Protein AF-A0A1T2KVC9-F1 (afdb_monomer_lite)

Structure (mmCIF, N/CA/C/O backbone):
data_AF-A0A1T2KVC9-F1
#
_entry.id   AF-A0A1T2KVC9-F1
#
loop_
_atom_site.group_PDB
_atom_site.id
_atom_site.type_symbol
_atom_site.label_atom_id
_atom_site.label_alt_id
_atom_site.label_comp_id
_atom_site.label_asym_id
_atom_site.label_entity_id
_atom_site.label_seq_id
_atom_site.pdbx_PDB_ins_code
_atom_site.Cartn_x
_atom_site.Cartn_y
_atom_site.Cartn_z
_atom_site.occupancy
_atom_site.B_iso_or_equiv
_atom_site.auth_seq_id
_atom_site.auth_comp_id
_atom_site.auth_asym_id
_atom_site.auth_atom_id
_atom_site.pdbx_PDB_model_num
ATOM 1 N N . MET A 1 1 ? 9.617 30.272 2.144 1.00 37.56 1 MET A N 1
ATOM 2 C CA . MET A 1 1 ? 11.027 30.604 1.871 1.00 37.56 1 MET A CA 1
ATOM 3 C C . MET A 1 1 ? 11.516 29.556 0.899 1.00 37.56 1 MET A C 1
ATOM 5 O O . MET A 1 1 ? 11.732 28.422 1.290 1.00 37.56 1 MET A O 1
ATOM 9 N N . THR A 1 2 ? 11.453 29.903 -0.381 1.00 43.00 2 THR A N 1
ATOM 10 C CA . THR A 1 2 ? 11.867 29.095 -1.531 1.00 43.00 2 THR A CA 1
ATOM 11 C C . THR A 1 2 ? 13.379 29.174 -1.626 1.00 43.00 2 THR A C 1
ATOM 13 O O . THR A 1 2 ? 13.894 30.258 -1.893 1.00 43.00 2 THR A O 1
ATOM 16 N N . ASP A 1 3 ? 14.065 28.069 -1.339 1.00 44.06 3 ASP A N 1
ATOM 17 C CA . ASP A 1 3 ? 15.516 28.018 -1.469 1.00 44.06 3 ASP A CA 1
ATOM 18 C C . ASP A 1 3 ? 15.905 28.031 -2.941 1.00 44.06 3 ASP A C 1
ATOM 20 O O . ASP A 1 3 ? 15.330 27.349 -3.793 1.00 44.06 3 ASP A O 1
ATOM 24 N N . GLU A 1 4 ? 16.834 28.928 -3.214 1.00 45.78 4 GLU A N 1
ATOM 25 C CA . GLU A 1 4 ? 17.132 29.450 -4.521 1.00 45.78 4 GLU A CA 1
ATOM 26 C C . GLU A 1 4 ? 17.898 28.442 -5.367 1.00 45.78 4 GLU A C 1
ATOM 28 O O . GLU A 1 4 ? 18.843 27.780 -4.937 1.00 45.78 4 GLU A O 1
ATOM 33 N N . ASN A 1 5 ? 17.503 28.443 -6.632 1.00 50.09 5 ASN A N 1
ATOM 34 C CA . ASN A 1 5 ? 18.278 28.057 -7.791 1.00 50.09 5 ASN A CA 1
ATOM 35 C C . ASN A 1 5 ? 19.658 28.746 -7.713 1.00 50.09 5 ASN A C 1
ATOM 37 O O . ASN A 1 5 ? 19.828 29.888 -8.154 1.00 50.09 5 ASN A O 1
ATOM 41 N N . ARG A 1 6 ? 20.624 28.097 -7.053 1.00 43.06 6 ARG A N 1
ATOM 42 C CA . ARG A 1 6 ? 21.943 28.660 -6.759 1.00 43.06 6 ARG A CA 1
ATOM 43 C C . ARG A 1 6 ? 22.755 28.689 -8.050 1.00 43.06 6 ARG A C 1
ATOM 45 O O . ARG A 1 6 ? 23.488 27.759 -8.355 1.00 43.06 6 ARG A O 1
ATOM 52 N N . LYS A 1 7 ? 22.573 29.763 -8.818 1.00 46.44 7 LYS A N 1
ATOM 53 C CA . LYS A 1 7 ? 23.395 30.101 -9.978 1.00 46.44 7 LYS A CA 1
ATOM 54 C C . LYS A 1 7 ? 24.746 30.598 -9.482 1.00 46.44 7 LYS A C 1
ATOM 56 O O . LYS A 1 7 ? 24.845 31.664 -8.877 1.00 46.44 7 LYS A O 1
ATOM 61 N N . ASP A 1 8 ? 25.788 29.831 -9.741 1.00 48.69 8 ASP A N 1
ATOM 62 C CA . ASP A 1 8 ? 27.163 30.289 -9.656 1.00 48.69 8 ASP A CA 1
ATOM 63 C C . ASP A 1 8 ? 27.404 31.439 -10.650 1.00 48.69 8 ASP A C 1
ATOM 65 O O . ASP A 1 8 ? 26.710 31.597 -11.658 1.00 48.69 8 ASP A O 1
ATOM 69 N N . SER A 1 9 ? 28.383 32.288 -10.334 1.00 49.28 9 SER A N 1
ATOM 70 C CA . SER A 1 9 ? 28.672 33.596 -10.947 1.00 49.28 9 SER A CA 1
ATOM 71 C C . SER A 1 9 ? 29.033 33.574 -12.444 1.00 49.28 9 SER A C 1
ATOM 73 O O . SER A 1 9 ? 29.359 34.615 -13.007 1.00 49.28 9 SER A O 1
ATOM 75 N N . ASN A 1 10 ? 28.919 32.414 -13.096 1.00 47.97 10 ASN A N 1
ATOM 76 C CA . ASN A 1 10 ? 29.069 32.201 -14.535 1.00 47.97 10 ASN A CA 1
ATOM 77 C C . ASN A 1 10 ? 27.772 31.740 -15.235 1.00 47.97 10 ASN A C 1
ATOM 79 O O . ASN A 1 10 ? 27.802 31.388 -16.413 1.00 47.97 10 ASN A O 1
ATOM 83 N N . GLY A 1 11 ? 26.634 31.716 -14.529 1.00 46.06 11 GLY A N 1
ATOM 84 C CA . GLY A 1 11 ? 25.318 31.415 -15.101 1.00 46.06 11 GLY A CA 1
ATOM 85 C C . GLY A 1 11 ? 25.112 29.965 -15.549 1.00 46.06 11 GLY A C 1
ATOM 86 O O . GLY A 1 11 ? 24.123 29.688 -16.226 1.00 46.06 11 GLY A O 1
ATOM 87 N N . LYS A 1 12 ? 26.006 29.039 -15.185 1.00 42.41 12 LYS A N 1
ATOM 88 C CA . LYS A 1 12 ? 25.851 27.614 -15.487 1.00 42.41 12 LYS A CA 1
ATOM 89 C C . LYS A 1 12 ? 25.114 26.924 -14.346 1.00 42.41 12 LYS A C 1
ATOM 91 O O . LYS A 1 12 ? 25.533 26.994 -13.204 1.00 42.41 12 LYS A O 1
ATOM 96 N N . SER A 1 13 ? 23.997 26.283 -14.677 1.00 47.09 13 SER A N 1
ATOM 97 C CA . SER A 1 13 ? 23.330 25.328 -13.792 1.00 47.09 13 SER A CA 1
ATOM 98 C C . SER A 1 13 ? 24.292 24.175 -13.494 1.00 47.09 13 SER A C 1
ATOM 100 O O . SER A 1 13 ? 24.902 23.624 -14.409 1.00 47.09 13 SER A O 1
ATOM 102 N N . SER A 1 14 ? 24.427 23.810 -12.221 1.00 50.16 14 SER A N 1
ATOM 103 C CA . SER A 1 14 ? 25.264 22.706 -11.728 1.00 50.16 14 SER A CA 1
ATOM 104 C C . SER A 1 14 ? 24.618 21.322 -11.908 1.00 50.16 14 SER A C 1
ATOM 106 O O . SER A 1 14 ? 25.105 20.325 -11.370 1.00 50.16 14 SER A O 1
ATOM 108 N N . HIS A 1 15 ? 23.538 21.231 -12.686 1.00 47.50 15 HIS A N 1
ATOM 109 C CA . HIS A 1 15 ? 22.956 19.967 -13.120 1.00 47.50 15 HIS A CA 1
ATOM 110 C C . HIS A 1 15 ? 23.207 19.748 -14.614 1.00 47.50 15 HIS A C 1
ATOM 112 O O . HIS A 1 15 ? 22.816 20.594 -15.417 1.00 47.50 15 HIS A O 1
ATOM 118 N N . PRO A 1 16 ? 23.854 18.630 -15.000 1.00 54.62 16 PRO A N 1
ATOM 119 C CA . PRO A 1 16 ? 24.204 18.350 -16.392 1.00 54.62 16 PRO A CA 1
ATOM 120 C C . PRO A 1 16 ? 22.997 18.016 -17.287 1.00 54.62 16 PRO A C 1
ATOM 122 O O . PRO A 1 16 ? 23.194 17.716 -18.459 1.00 54.62 16 PRO A O 1
ATOM 125 N N . PHE A 1 17 ? 21.766 18.080 -16.766 1.00 52.38 17 PHE A N 1
ATOM 126 C CA . PHE A 1 17 ? 20.543 17.748 -17.492 1.00 52.38 17 PHE A CA 1
ATOM 127 C C . PHE A 1 17 ? 19.457 18.797 -17.222 1.00 52.38 17 PHE A C 1
ATOM 129 O O . PHE A 1 17 ? 19.245 19.198 -16.074 1.00 52.38 17 PHE A O 1
ATOM 136 N N . SER A 1 18 ? 18.766 19.228 -18.278 1.00 60.62 18 SER A N 1
ATOM 137 C CA . SER A 1 18 ? 17.543 20.030 -18.184 1.00 60.62 18 SER A CA 1
ATOM 138 C C . SER A 1 18 ? 16.441 19.201 -17.511 1.00 60.62 18 SER A C 1
ATOM 140 O O . SER A 1 18 ? 16.273 18.026 -17.830 1.00 60.62 18 SER A O 1
ATOM 142 N N . VAL A 1 19 ? 15.688 19.793 -16.584 1.00 60.34 19 VAL A N 1
ATOM 143 C CA . VAL A 1 19 ? 14.537 19.166 -15.906 1.00 60.34 19 VAL A CA 1
ATOM 144 C C . VAL A 1 19 ? 13.276 20.000 -16.145 1.00 60.34 19 VAL A C 1
ATOM 146 O O . VAL A 1 19 ? 13.378 21.218 -16.309 1.00 60.34 19 VAL A O 1
ATOM 149 N N . ASP A 1 20 ? 12.103 19.367 -16.200 1.00 70.69 20 ASP A N 1
ATOM 150 C CA . ASP A 1 20 ? 10.815 20.058 -16.346 1.00 70.69 20 ASP A CA 1
ATOM 151 C C . ASP A 1 20 ? 10.333 20.701 -15.031 1.00 70.69 20 ASP A C 1
ATOM 153 O O . ASP A 1 20 ? 11.011 20.667 -14.000 1.00 70.69 20 ASP A O 1
ATOM 157 N N . GLU A 1 21 ? 9.149 21.322 -15.058 1.00 65.81 21 GLU A N 1
ATOM 158 C CA . GLU A 1 21 ? 8.538 21.967 -13.886 1.00 65.81 21 GLU A CA 1
ATOM 159 C C . GLU A 1 21 ? 8.238 20.984 -12.739 1.00 65.81 21 GLU A C 1
ATOM 161 O O . GLU A 1 21 ? 8.033 21.414 -11.602 1.00 65.81 21 GLU A O 1
ATOM 166 N N . GLN A 1 22 ? 8.230 19.675 -13.012 1.00 60.41 22 GLN A N 1
ATOM 167 C CA . GLN A 1 22 ? 8.094 18.616 -12.015 1.00 60.41 22 GLN A CA 1
ATOM 168 C C . GLN A 1 22 ? 9.445 18.047 -11.545 1.00 60.41 22 GLN A C 1
ATOM 170 O O . GLN A 1 22 ? 9.464 17.165 -10.685 1.00 60.41 22 GLN A O 1
ATOM 175 N N . GLY A 1 23 ? 10.573 18.557 -12.051 1.00 64.69 23 GLY A N 1
ATOM 176 C CA . GLY A 1 23 ? 11.911 18.077 -11.710 1.00 64.69 23 GLY A CA 1
ATOM 177 C C . GLY A 1 23 ? 12.287 16.762 -12.399 1.00 64.69 23 GLY A C 1
ATOM 178 O O . GLY A 1 23 ? 13.244 16.113 -11.975 1.00 64.69 23 GLY A O 1
ATOM 179 N N . ILE A 1 24 ? 11.556 16.359 -13.442 1.00 59.72 24 ILE A N 1
ATOM 180 C CA . ILE A 1 24 ? 11.848 15.158 -14.226 1.00 59.72 24 ILE A CA 1
ATOM 181 C C . ILE A 1 24 ? 12.868 15.523 -15.314 1.00 59.72 24 ILE A C 1
ATOM 183 O O . ILE A 1 24 ? 12.682 16.525 -16.008 1.00 59.72 24 ILE A O 1
ATOM 187 N N . PRO A 1 25 ? 13.951 14.744 -15.495 1.00 61.41 25 PRO A N 1
ATOM 188 C CA . PRO A 1 25 ? 14.917 14.976 -16.565 1.00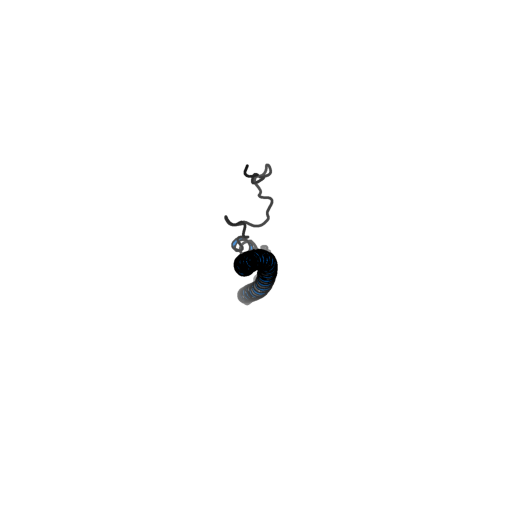 61.41 25 PRO A CA 1
ATOM 189 C C . PRO A 1 25 ? 14.262 14.973 -17.951 1.00 61.41 25 PRO A C 1
ATOM 191 O O . PRO A 1 25 ? 13.636 13.996 -18.363 1.00 61.41 25 PRO A O 1
ATOM 194 N N . ILE A 1 26 ? 14.443 16.065 -18.693 1.00 61.84 26 ILE A N 1
ATOM 195 C CA . ILE A 1 26 ? 14.000 16.199 -20.080 1.00 61.84 26 ILE A CA 1
ATOM 196 C C . ILE A 1 26 ? 15.023 15.467 -20.957 1.00 61.84 26 ILE A C 1
ATOM 198 O O . ILE A 1 26 ? 16.087 15.990 -21.279 1.00 61.84 26 ILE A O 1
ATOM 202 N N . LEU A 1 27 ? 14.698 14.235 -21.352 1.00 56.72 27 LEU A N 1
ATOM 203 C CA . LEU A 1 27 ? 15.589 13.335 -22.103 1.00 56.72 27 LEU A CA 1
ATOM 204 C C . LEU A 1 27 ? 15.845 13.744 -23.569 1.00 56.72 27 LEU A C 1
ATOM 206 O O . LEU A 1 27 ? 16.604 13.071 -24.265 1.00 56.72 27 LEU A O 1
ATOM 210 N N . ASN A 1 28 ? 15.238 14.832 -24.052 1.00 50.81 28 ASN A N 1
ATOM 211 C CA . ASN A 1 28 ? 15.406 15.281 -25.438 1.00 50.81 28 ASN A CA 1
ATOM 212 C C . ASN A 1 28 ? 16.798 15.877 -25.722 1.00 50.81 28 ASN A C 1
ATOM 214 O O . ASN A 1 28 ? 17.254 15.787 -26.857 1.00 50.81 28 ASN A O 1
ATOM 218 N N . ASP A 1 29 ? 17.507 16.394 -24.712 1.00 47.09 29 ASP A N 1
ATOM 219 C CA . ASP A 1 29 ? 18.799 17.077 -24.911 1.00 47.09 29 ASP A CA 1
ATOM 220 C C . ASP A 1 29 ? 19.999 16.110 -25.039 1.00 47.09 29 ASP A C 1
ATOM 222 O O . ASP A 1 29 ? 21.099 16.519 -25.399 1.00 47.09 29 ASP A O 1
ATOM 226 N N . VAL A 1 30 ? 19.820 14.807 -24.781 1.00 47.41 30 VAL A N 1
ATOM 227 C CA . VAL A 1 30 ? 20.920 13.816 -24.818 1.00 47.41 30 VAL A CA 1
ATOM 228 C C . VAL A 1 30 ? 21.202 13.304 -26.242 1.00 47.41 30 VAL A C 1
ATOM 230 O O . VAL A 1 30 ? 22.255 12.724 -26.505 1.00 47.41 30 VAL A O 1
ATOM 233 N N . VAL A 1 31 ? 20.284 13.515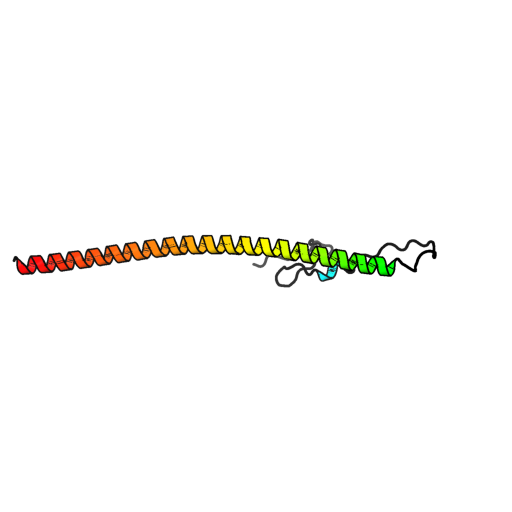 -27.191 1.00 49.50 31 VAL A N 1
ATOM 234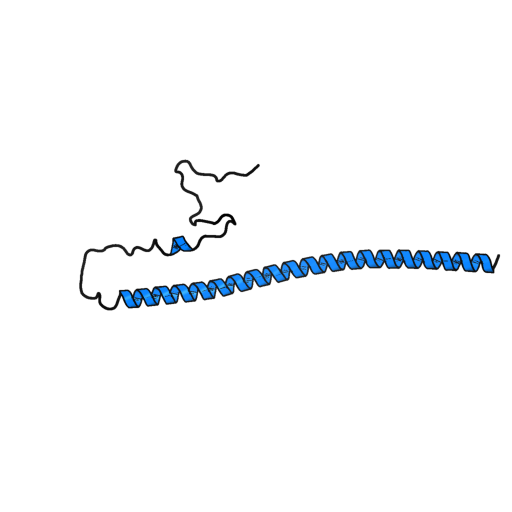 C CA . VAL A 1 31 ? 20.359 12.908 -28.534 1.00 49.50 31 VAL A CA 1
ATOM 235 C C . VAL A 1 31 ? 21.047 13.802 -29.578 1.00 49.50 31 VAL A C 1
ATOM 237 O O . VAL A 1 31 ? 21.553 13.272 -30.575 1.00 49.50 31 VAL A O 1
ATOM 240 N N . ASP A 1 32 ? 21.136 15.114 -29.342 1.00 48.38 32 ASP A N 1
ATOM 241 C CA . ASP A 1 32 ? 21.581 16.079 -30.361 1.00 48.38 32 ASP A CA 1
ATOM 242 C C . ASP A 1 32 ? 23.068 16.484 -30.273 1.00 48.38 32 ASP A C 1
ATOM 244 O O . ASP A 1 32 ? 23.637 16.915 -31.277 1.00 48.38 32 ASP A O 1
ATOM 248 N N . ASP A 1 33 ? 23.748 16.250 -29.144 1.00 44.22 33 ASP A N 1
ATOM 249 C CA . ASP A 1 33 ? 25.137 16.706 -28.933 1.00 44.22 33 ASP A CA 1
ATOM 250 C C . ASP A 1 33 ? 26.234 15.701 -29.345 1.00 44.22 33 ASP A C 1
ATOM 252 O O . ASP A 1 33 ? 27.430 15.966 -29.186 1.00 44.22 33 ASP A O 1
ATOM 256 N N . TRP A 1 34 ? 25.885 14.554 -29.939 1.00 47.78 34 TRP A N 1
ATOM 257 C CA . TRP A 1 34 ? 26.896 13.635 -30.479 1.00 47.78 34 TRP A CA 1
ATOM 258 C C . TRP A 1 34 ? 27.298 14.027 -31.909 1.00 47.78 34 TRP A C 1
ATOM 260 O O . TRP A 1 34 ? 26.783 13.488 -32.892 1.00 47.78 34 TRP A O 1
ATOM 270 N N . GLN A 1 35 ? 28.234 14.972 -32.026 1.00 45.00 35 GLN A N 1
ATOM 271 C CA . GLN A 1 35 ? 28.956 15.245 -33.271 1.00 45.00 35 GLN A CA 1
ATOM 272 C C . GLN A 1 35 ? 30.248 14.411 -33.313 1.00 45.00 35 GLN A C 1
ATOM 274 O O . GLN A 1 35 ? 31.203 14.752 -32.610 1.00 45.00 35 GLN A O 1
ATOM 279 N N . PRO A 1 36 ? 30.335 13.334 -34.123 1.00 44.66 36 PRO A N 1
ATOM 280 C CA . PRO A 1 36 ? 31.616 12.686 -34.355 1.00 44.66 36 PRO A CA 1
ATOM 281 C C . PRO A 1 36 ? 32.513 13.688 -35.088 1.00 44.66 36 PRO A C 1
ATOM 283 O O . PRO A 1 36 ? 32.106 14.312 -36.071 1.00 44.66 36 PRO A O 1
ATOM 286 N N . GLY A 1 37 ? 33.705 13.911 -34.536 1.00 41.84 37 GLY A N 1
ATOM 287 C CA . GLY A 1 37 ? 34.640 14.926 -34.998 1.00 41.84 37 GLY A CA 1
ATOM 288 C C . GLY A 1 37 ? 34.884 14.851 -36.502 1.00 41.84 37 GLY A C 1
ATOM 289 O O . GLY A 1 37 ? 35.121 13.784 -37.062 1.00 41.84 37 GLY A O 1
ATOM 290 N N . ARG A 1 38 ? 34.857 16.019 -37.148 1.00 46.22 38 ARG A N 1
ATOM 291 C CA . ARG A 1 38 ? 35.401 16.202 -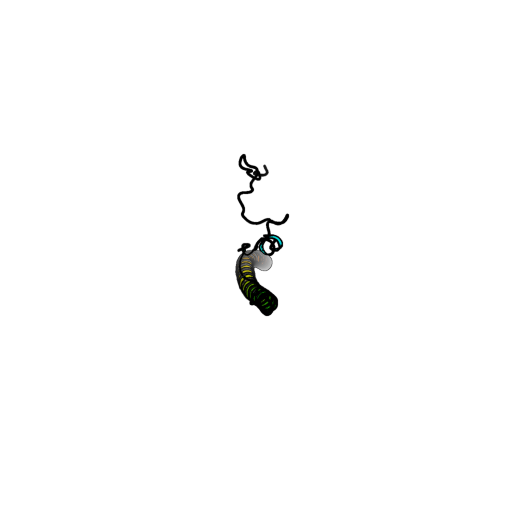38.492 1.00 46.22 38 ARG A CA 1
ATOM 292 C C . ARG A 1 38 ? 36.887 15.855 -38.461 1.00 46.22 38 ARG A C 1
ATOM 294 O O . ARG A 1 38 ? 37.685 16.630 -37.939 1.00 46.22 38 ARG A O 1
ATOM 301 N N . THR A 1 39 ? 37.255 14.718 -39.031 1.00 45.81 39 THR A N 1
ATOM 302 C CA . THR A 1 39 ? 38.614 14.482 -39.512 1.00 45.81 39 THR A CA 1
ATOM 303 C C . THR A 1 39 ? 38.592 14.600 -41.024 1.00 45.81 39 THR A C 1
ATOM 305 O O . THR A 1 39 ? 37.960 13.799 -41.709 1.00 45.81 39 THR A O 1
ATOM 308 N N . ASP A 1 40 ? 39.264 15.631 -41.530 1.00 45.97 40 ASP A N 1
ATOM 309 C CA . ASP A 1 40 ? 39.618 15.767 -42.936 1.00 45.97 40 ASP A CA 1
ATOM 310 C C . ASP A 1 40 ? 40.568 14.618 -43.307 1.00 45.97 40 ASP A C 1
ATOM 312 O O . ASP A 1 40 ? 41.777 14.735 -43.125 1.00 45.97 40 ASP A O 1
ATOM 316 N N . ASN A 1 41 ? 40.026 13.475 -43.732 1.00 43.31 41 ASN A N 1
ATOM 317 C CA . ASN A 1 41 ? 40.637 12.614 -44.745 1.00 43.31 41 ASN A CA 1
ATOM 318 C C . ASN A 1 41 ? 39.737 11.429 -45.119 1.00 43.31 41 ASN A C 1
ATOM 320 O O . ASN A 1 41 ? 39.209 10.723 -44.266 1.00 43.31 41 ASN A O 1
ATOM 324 N N . ASP A 1 42 ? 39.678 11.214 -46.431 1.00 41.47 42 ASP A N 1
ATOM 325 C CA . ASP A 1 42 ? 39.376 9.965 -47.131 1.00 41.47 42 ASP A CA 1
ATOM 326 C C . ASP A 1 42 ? 37.911 9.523 -47.278 1.00 41.47 42 ASP A C 1
ATOM 328 O O . ASP A 1 42 ? 37.419 8.514 -46.780 1.00 41.47 42 ASP A O 1
ATOM 332 N N . LEU A 1 43 ? 37.262 10.280 -48.165 1.00 48.69 43 LEU A N 1
ATOM 333 C CA . LEU A 1 43 ? 36.365 9.816 -49.228 1.00 48.69 43 LEU A CA 1
ATOM 334 C C . LEU A 1 43 ? 36.809 8.473 -49.866 1.00 48.69 43 LEU A C 1
ATOM 336 O O . LEU A 1 43 ? 37.409 8.474 -50.940 1.00 48.69 43 LEU A O 1
ATOM 340 N N . ALA A 1 44 ? 36.489 7.326 -49.258 1.00 46.62 44 ALA A N 1
ATOM 341 C CA . ALA A 1 44 ? 36.540 6.036 -49.967 1.00 46.62 44 ALA A CA 1
ATOM 342 C C . ALA A 1 44 ? 35.598 4.923 -49.459 1.00 46.62 44 ALA A C 1
ATOM 344 O O . ALA A 1 44 ? 35.594 3.861 -50.075 1.00 46.62 44 ALA A O 1
ATOM 345 N N . ASP A 1 45 ? 34.776 5.131 -48.417 1.00 45.44 45 ASP A N 1
ATOM 346 C CA . ASP A 1 45 ? 33.921 4.045 -47.872 1.00 45.44 45 ASP A CA 1
ATOM 347 C C . ASP A 1 45 ? 32.475 4.463 -47.500 1.00 45.44 45 ASP A C 1
ATOM 349 O O . ASP A 1 45 ? 31.730 3.768 -46.812 1.00 45.44 45 ASP A O 1
ATOM 353 N N . GLN A 1 46 ? 32.019 5.615 -48.000 1.00 47.00 46 GLN A N 1
ATOM 354 C CA . GLN A 1 46 ? 30.775 6.274 -47.560 1.00 47.00 46 GLN A CA 1
ATOM 355 C C . GLN A 1 46 ? 29.473 5.728 -48.180 1.00 47.00 46 GLN A C 1
ATOM 357 O O . GLN A 1 46 ? 28.526 6.483 -48.398 1.00 47.00 46 GLN A O 1
ATOM 362 N N . SER A 1 47 ? 29.382 4.431 -48.487 1.00 47.53 47 SER A N 1
ATOM 363 C CA . SER A 1 47 ? 28.122 3.852 -48.993 1.00 47.53 47 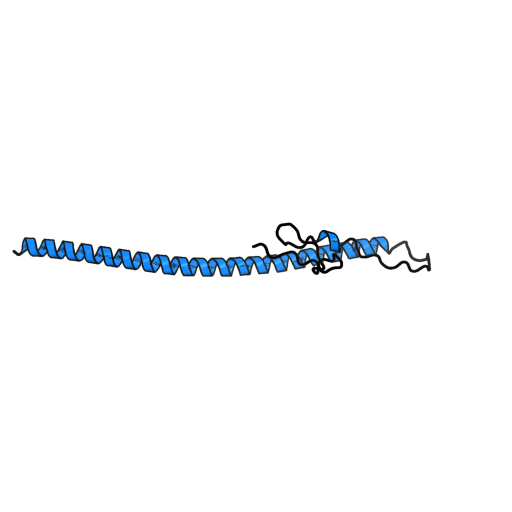SER A CA 1
ATOM 364 C C . SER A 1 47 ? 27.425 2.895 -48.020 1.00 47.53 47 SER A C 1
ATOM 366 O O . SER A 1 47 ? 26.316 2.455 -48.328 1.00 47.53 47 SER A O 1
ATOM 368 N N . ARG A 1 48 ? 28.018 2.589 -46.854 1.00 49.94 48 ARG A N 1
ATOM 369 C CA . ARG A 1 48 ? 27.403 1.730 -45.815 1.00 49.94 48 ARG A CA 1
ATOM 370 C C . ARG A 1 48 ? 27.254 2.379 -44.431 1.00 49.94 48 ARG A C 1
ATOM 372 O O . ARG A 1 48 ? 26.274 2.101 -43.749 1.00 49.94 48 ARG A O 1
ATOM 379 N N . GLU A 1 49 ? 28.112 3.331 -44.071 1.00 52.31 49 GLU A N 1
ATOM 380 C CA . GLU A 1 49 ? 28.119 3.971 -42.742 1.00 52.31 49 GLU A CA 1
ATOM 381 C C . GLU A 1 49 ? 26.806 4.623 -42.255 1.00 52.31 49 GLU A C 1
ATOM 383 O O . GLU A 1 49 ? 26.484 4.463 -41.077 1.00 52.31 49 GLU A O 1
ATOM 388 N N . PRO A 1 50 ? 26.009 5.356 -43.063 1.00 51.81 50 PRO A N 1
ATOM 389 C CA . PRO A 1 50 ? 24.813 6.016 -42.531 1.00 51.81 50 PRO A CA 1
ATOM 390 C C . PRO A 1 50 ? 23.676 5.031 -42.215 1.00 51.81 50 PRO A C 1
ATOM 392 O O . PRO A 1 50 ? 22.874 5.297 -41.318 1.00 51.81 50 PRO A O 1
ATOM 395 N N . ALA A 1 51 ? 23.612 3.895 -42.921 1.00 55.78 51 ALA A N 1
ATOM 396 C CA . ALA A 1 51 ? 22.650 2.831 -42.641 1.00 55.78 51 ALA A CA 1
ATOM 397 C C . ALA A 1 51 ? 23.023 2.093 -41.347 1.00 55.78 51 ALA A C 1
ATOM 399 O O . ALA A 1 51 ? 22.168 1.926 -40.476 1.00 55.78 51 ALA A O 1
ATOM 400 N N . ASP A 1 52 ? 24.311 1.783 -41.178 1.00 64.69 52 ASP A N 1
ATOM 401 C CA . ASP A 1 52 ? 24.839 1.150 -39.969 1.00 64.69 52 ASP A CA 1
ATOM 402 C C . ASP A 1 52 ? 24.674 2.070 -38.747 1.00 64.69 52 ASP A C 1
ATOM 404 O O . ASP A 1 52 ? 24.274 1.622 -37.675 1.00 64.69 52 ASP A O 1
ATOM 408 N N . HIS A 1 53 ? 24.864 3.386 -38.904 1.00 64.69 53 HIS A N 1
ATOM 409 C CA . HIS A 1 53 ? 24.606 4.356 -37.836 1.00 64.69 53 HIS A CA 1
ATOM 410 C C . HIS A 1 53 ? 23.123 4.473 -37.460 1.00 64.69 53 HIS A C 1
ATOM 412 O O . HIS A 1 53 ? 22.805 4.630 -36.277 1.00 64.69 53 HIS A O 1
ATOM 418 N N . ALA A 1 54 ? 22.210 4.425 -38.433 1.00 72.50 54 ALA A N 1
ATOM 419 C CA . ALA A 1 54 ? 20.773 4.463 -38.168 1.00 72.50 54 ALA A CA 1
ATOM 420 C C . ALA A 1 54 ? 20.305 3.194 -37.438 1.00 72.50 54 ALA A C 1
ATOM 422 O O . ALA A 1 54 ? 19.516 3.279 -36.492 1.00 72.50 54 ALA A O 1
ATOM 423 N N . GLU A 1 55 ? 20.829 2.034 -37.830 1.00 75.50 55 GLU A N 1
ATOM 424 C CA . GLU A 1 55 ? 20.552 0.750 -37.187 1.00 75.50 55 GLU A CA 1
ATOM 425 C C . GLU A 1 55 ? 21.148 0.675 -35.774 1.00 75.50 55 GLU A C 1
ATOM 427 O O . GLU A 1 55 ? 20.470 0.235 -34.840 1.00 75.50 55 GLU A O 1
ATOM 432 N N . LEU A 1 56 ? 22.356 1.214 -35.572 1.00 74.50 56 LEU A N 1
ATOM 433 C CA . LEU A 1 56 ? 22.969 1.333 -34.250 1.00 74.50 56 LEU A CA 1
ATOM 434 C C . LEU A 1 56 ? 22.147 2.254 -33.337 1.00 74.50 56 LEU A C 1
ATOM 436 O O . LEU A 1 56 ? 21.830 1.877 -32.213 1.00 74.50 56 LEU A O 1
ATOM 440 N N . ARG A 1 57 ? 21.734 3.435 -33.824 1.00 77.38 57 ARG A N 1
ATOM 441 C CA . ARG A 1 57 ? 20.886 4.373 -33.061 1.00 77.38 57 ARG A CA 1
ATOM 442 C C . ARG A 1 57 ? 19.545 3.750 -32.687 1.00 77.38 57 ARG A C 1
ATOM 444 O O . ARG A 1 57 ? 19.073 3.965 -31.573 1.00 77.38 57 ARG A O 1
ATOM 451 N N . LYS A 1 58 ? 18.937 2.986 -33.597 1.00 83.38 58 LYS A N 1
ATOM 452 C CA . LYS A 1 58 ? 17.698 2.257 -33.321 1.00 83.38 58 LYS A CA 1
ATOM 453 C C . LYS A 1 58 ? 17.917 1.191 -32.246 1.00 83.38 58 LYS A C 1
ATOM 455 O O . LYS A 1 58 ? 17.192 1.182 -31.265 1.00 83.38 58 LYS A O 1
ATOM 460 N N . THR A 1 59 ? 18.954 0.369 -32.384 1.00 82.19 59 THR A N 1
ATOM 461 C CA . THR A 1 59 ? 19.274 -0.697 -31.422 1.00 82.19 59 THR A CA 1
ATOM 462 C C . THR A 1 59 ? 19.575 -0.142 -30.031 1.00 82.19 59 THR A C 1
ATOM 464 O O . THR A 1 59 ? 19.103 -0.683 -29.036 1.00 82.19 59 THR A O 1
ATOM 467 N N . VAL A 1 60 ? 20.331 0.957 -29.952 1.00 80.44 60 VAL A N 1
ATOM 468 C CA . VAL A 1 60 ? 20.620 1.649 -28.689 1.00 80.44 60 VAL A CA 1
ATOM 469 C C . VAL A 1 60 ? 19.340 2.211 -28.077 1.00 80.44 60 VAL A C 1
ATOM 471 O O . VAL A 1 60 ? 19.114 2.030 -26.888 1.00 80.44 60 VAL A O 1
ATOM 474 N N . ARG A 1 61 ? 18.475 2.848 -28.877 1.00 84.12 61 ARG A N 1
ATOM 475 C CA . ARG A 1 61 ? 17.191 3.375 -28.396 1.00 84.12 61 ARG A CA 1
ATOM 476 C C . ARG A 1 61 ? 16.276 2.271 -27.880 1.00 84.12 61 ARG A C 1
ATOM 478 O O . ARG A 1 61 ? 15.691 2.445 -26.821 1.00 84.12 61 ARG A O 1
ATOM 485 N N . ASP A 1 62 ? 16.150 1.177 -28.622 1.00 83.69 62 ASP A N 1
ATOM 486 C CA . ASP A 1 62 ? 15.268 0.070 -28.259 1.00 83.69 62 ASP A CA 1
ATOM 487 C C . ASP A 1 62 ? 15.766 -0.597 -26.966 1.00 83.69 62 ASP A C 1
ATOM 489 O O . ASP A 1 62 ? 14.987 -0.769 -26.038 1.00 83.69 62 ASP A O 1
ATOM 493 N N . ARG A 1 63 ? 17.080 -0.836 -26.830 1.00 81.94 63 ARG A N 1
ATOM 494 C CA . ARG A 1 63 ? 17.657 -1.366 -25.582 1.00 81.94 63 ARG A CA 1
ATOM 495 C C . ARG A 1 63 ? 17.484 -0.432 -24.392 1.00 81.94 63 ARG A C 1
ATOM 497 O O . ARG A 1 63 ? 17.052 -0.882 -23.342 1.00 81.94 63 ARG A O 1
ATOM 504 N N . LEU A 1 64 ? 17.787 0.856 -24.560 1.00 81.75 64 LEU A N 1
ATOM 505 C CA . LEU A 1 64 ? 17.602 1.838 -23.489 1.00 81.75 64 LEU A CA 1
ATOM 506 C C . LEU A 1 64 ? 16.134 1.957 -23.085 1.00 81.75 64 LEU A C 1
ATOM 508 O O . LEU A 1 64 ? 15.839 2.191 -21.921 1.00 81.75 64 LEU A O 1
ATOM 512 N N . LYS A 1 65 ? 15.212 1.811 -24.040 1.00 88.50 65 LYS A N 1
ATOM 513 C CA . LYS A 1 65 ? 13.782 1.812 -23.757 1.00 88.50 65 LYS A CA 1
ATOM 514 C C . LYS A 1 65 ? 13.384 0.584 -22.940 1.00 88.50 65 LYS A C 1
ATOM 516 O O . LYS A 1 65 ? 12.697 0.756 -21.941 1.00 88.50 65 LYS A O 1
ATOM 521 N N . ASP A 1 66 ? 13.815 -0.607 -23.344 1.00 87.19 66 ASP A N 1
ATOM 522 C CA . ASP A 1 66 ? 13.488 -1.849 -22.640 1.00 87.19 66 ASP A CA 1
ATOM 523 C C . ASP A 1 66 ? 14.075 -1.851 -21.217 1.00 87.19 66 ASP A C 1
ATOM 525 O O . ASP A 1 66 ? 13.367 -2.150 -20.258 1.00 87.19 66 ASP A O 1
ATOM 529 N N . GLU A 1 67 ? 15.336 -1.430 -21.063 1.00 86.88 67 GLU A N 1
ATOM 530 C CA . GLU A 1 67 ? 15.997 -1.292 -19.757 1.00 86.88 67 GLU A CA 1
ATOM 531 C C . GLU A 1 67 ? 15.280 -0.262 -18.870 1.00 86.88 67 GLU A C 1
ATOM 533 O O . GLU A 1 67 ? 15.022 -0.521 -17.696 1.00 86.88 67 GLU A O 1
ATOM 538 N N . LEU A 1 68 ? 14.885 0.885 -19.434 1.00 87.88 68 LEU A N 1
ATOM 539 C CA . LEU A 1 68 ? 14.160 1.916 -18.693 1.00 87.88 68 LEU A CA 1
ATOM 540 C C . LEU A 1 68 ? 12.749 1.458 -18.295 1.00 87.88 68 LEU A C 1
ATOM 542 O O . LEU A 1 68 ? 12.305 1.754 -17.187 1.00 87.88 68 LEU A O 1
ATOM 546 N N . GLU A 1 69 ? 12.029 0.756 -19.174 1.00 89.75 69 GLU A N 1
ATOM 547 C CA . GLU A 1 69 ? 10.713 0.190 -18.856 1.00 89.75 69 GLU A CA 1
ATOM 548 C C . GLU A 1 69 ? 10.813 -0.854 -17.735 1.00 89.75 69 GLU A C 1
ATOM 550 O O . GLU A 1 69 ? 9.972 -0.856 -16.831 1.00 89.75 69 GLU A O 1
ATOM 555 N N . GLU A 1 70 ? 11.853 -1.691 -17.744 1.00 89.00 70 GLU A N 1
ATOM 556 C CA . GLU A 1 70 ? 12.096 -2.679 -16.694 1.00 89.00 70 GLU A CA 1
ATOM 557 C C . GLU A 1 70 ? 12.440 -2.017 -15.350 1.00 89.00 70 GLU A C 1
ATOM 559 O O . GLU A 1 70 ? 11.794 -2.311 -14.340 1.00 89.00 70 GLU A O 1
ATOM 564 N N . GLU A 1 71 ? 13.399 -1.087 -15.325 1.00 88.50 71 GLU A N 1
ATOM 565 C CA . GLU A 1 71 ? 13.804 -0.397 -14.094 1.00 88.50 71 GLU A CA 1
ATOM 566 C C . GLU A 1 71 ? 12.659 0.429 -13.493 1.00 88.50 71 GLU A C 1
ATOM 568 O O . GLU A 1 71 ? 12.410 0.367 -12.284 1.00 88.50 71 GLU A O 1
ATOM 573 N N . LEU A 1 72 ? 11.915 1.168 -14.326 1.00 89.38 72 LEU A N 1
ATOM 574 C CA . LEU A 1 72 ? 10.744 1.919 -13.869 1.00 89.38 72 LEU A CA 1
ATOM 575 C C . LEU A 1 72 ? 9.649 0.983 -13.355 1.00 89.38 72 LEU A C 1
ATOM 577 O O . LEU A 1 72 ? 9.038 1.279 -12.327 1.00 89.38 72 LEU A O 1
ATOM 581 N N . GLY A 1 73 ? 9.416 -0.145 -14.030 1.00 90.31 73 GLY A N 1
ATOM 582 C CA . GLY A 1 73 ? 8.463 -1.162 -13.592 1.00 90.31 73 GLY A CA 1
ATOM 583 C C . GLY A 1 73 ? 8.792 -1.688 -12.195 1.00 90.31 73 GLY A C 1
ATOM 584 O O . GLY A 1 73 ? 7.934 -1.656 -11.310 1.00 90.31 73 GLY A O 1
ATOM 585 N N . GLN A 1 74 ? 10.048 -2.082 -11.969 1.00 93.00 74 GLN A N 1
ATOM 586 C CA . GLN A 1 74 ? 10.514 -2.584 -10.674 1.00 93.00 74 GLN A CA 1
ATOM 587 C C . GLN A 1 74 ? 10.420 -1.522 -9.571 1.00 93.00 74 GLN A C 1
ATOM 589 O O . GLN A 1 74 ? 9.982 -1.815 -8.457 1.00 93.00 74 GLN A O 1
ATOM 594 N N . LEU A 1 75 ? 10.799 -0.276 -9.869 1.00 90.69 75 LEU A N 1
ATOM 595 C CA . LEU A 1 75 ? 10.767 0.811 -8.891 1.00 90.69 75 LEU A CA 1
ATOM 596 C C . LEU A 1 75 ? 9.328 1.163 -8.491 1.00 90.69 75 LEU A C 1
ATOM 598 O O . LEU A 1 75 ? 9.043 1.361 -7.307 1.00 90.69 75 LEU A O 1
ATOM 602 N N . ILE A 1 76 ? 8.405 1.188 -9.459 1.00 90.88 76 ILE A N 1
ATOM 603 C CA . ILE A 1 76 ? 6.976 1.396 -9.200 1.00 90.88 76 ILE A CA 1
ATOM 604 C C . ILE A 1 76 ? 6.410 0.243 -8.371 1.00 90.88 76 ILE A C 1
ATOM 606 O O . ILE A 1 76 ? 5.714 0.500 -7.390 1.00 90.88 76 ILE A O 1
ATOM 610 N N . GLU A 1 77 ? 6.712 -1.007 -8.723 1.00 92.44 77 GLU A N 1
ATOM 611 C CA . GLU A 1 77 ? 6.231 -2.179 -7.986 1.00 92.44 77 GLU A CA 1
ATOM 612 C C . GLU A 1 77 ? 6.684 -2.140 -6.521 1.00 92.44 77 GLU A C 1
ATOM 614 O O . GLU A 1 77 ? 5.852 -2.231 -5.614 1.00 92.44 77 GLU A O 1
ATOM 619 N N . GLN A 1 78 ? 7.971 -1.877 -6.276 1.00 91.31 78 GLN A N 1
ATOM 620 C CA . GLN A 1 78 ? 8.513 -1.739 -4.923 1.00 91.31 78 GLN A CA 1
ATOM 621 C C . GLN A 1 78 ? 7.864 -0.588 -4.148 1.00 91.31 78 GLN A C 1
ATOM 623 O O . GLN A 1 78 ? 7.505 -0.748 -2.978 1.00 91.31 78 GLN A O 1
ATOM 628 N N . ALA A 1 79 ? 7.687 0.575 -4.781 1.00 88.38 79 ALA A N 1
ATOM 629 C CA . ALA A 1 79 ? 7.066 1.729 -4.138 1.00 88.38 79 ALA A CA 1
ATOM 630 C C . ALA A 1 79 ? 5.597 1.455 -3.774 1.00 88.38 79 ALA A C 1
ATOM 632 O O . ALA A 1 79 ? 5.147 1.808 -2.676 1.00 88.38 79 ALA A O 1
ATOM 633 N N . VAL A 1 80 ? 4.853 0.799 -4.670 1.00 92.12 80 VAL A N 1
ATOM 634 C CA . VAL A 1 80 ? 3.457 0.406 -4.446 1.00 92.12 80 VAL A CA 1
ATOM 635 C C . VAL A 1 80 ? 3.364 -0.620 -3.325 1.00 92.12 80 VAL A C 1
ATOM 637 O O . VAL A 1 80 ? 2.545 -0.443 -2.424 1.00 92.12 80 VAL A O 1
ATOM 640 N N . GLU A 1 81 ? 4.208 -1.651 -3.328 1.00 94.25 81 GLU A N 1
ATOM 641 C CA . GLU A 1 81 ? 4.199 -2.695 -2.303 1.00 94.25 81 GLU A CA 1
ATOM 642 C C . GLU A 1 81 ? 4.510 -2.125 -0.913 1.00 94.25 81 GLU A C 1
ATOM 644 O O . GLU A 1 81 ? 3.769 -2.372 0.043 1.00 94.25 81 GLU A O 1
ATOM 649 N N . GLN A 1 82 ? 5.549 -1.294 -0.796 1.00 90.19 82 GLN A N 1
ATOM 650 C CA . GLN A 1 82 ? 5.906 -0.651 0.470 1.00 90.19 82 GLN A CA 1
ATOM 651 C C . GLN A 1 82 ? 4.789 0.261 0.982 1.00 90.19 82 GLN A C 1
ATOM 653 O O . GLN A 1 82 ? 4.414 0.193 2.158 1.00 90.19 82 GLN A O 1
ATOM 658 N N . THR A 1 83 ? 4.227 1.090 0.099 1.00 91.38 83 THR A N 1
ATOM 659 C CA . THR A 1 83 ? 3.141 2.008 0.455 1.00 91.38 83 THR A CA 1
ATOM 660 C C . THR A 1 83 ? 1.900 1.234 0.887 1.00 91.38 83 THR A C 1
ATOM 662 O O . THR A 1 83 ? 1.325 1.525 1.936 1.00 91.38 83 THR A O 1
ATOM 665 N N . LEU A 1 84 ? 1.503 0.212 0.125 1.00 92.19 84 LEU A N 1
ATOM 666 C CA . LEU A 1 84 ? 0.332 -0.604 0.427 1.00 92.19 84 LEU A CA 1
ATOM 667 C C . LEU A 1 84 ? 0.505 -1.360 1.746 1.00 92.19 84 LEU A C 1
ATOM 669 O O . LEU A 1 84 ? -0.405 -1.357 2.574 1.00 92.19 84 LEU A O 1
ATOM 673 N N . SER A 1 85 ? 1.673 -1.964 1.967 1.00 93.00 85 SER A N 1
ATOM 674 C CA . SER A 1 85 ? 1.986 -2.690 3.199 1.00 93.00 85 SER A CA 1
ATOM 675 C C . SER A 1 85 ? 1.916 -1.775 4.426 1.00 93.00 85 SER A C 1
ATOM 677 O O . SER A 1 85 ? 1.251 -2.103 5.413 1.00 93.00 85 SER A O 1
ATOM 679 N N . SER A 1 86 ? 2.505 -0.578 4.332 1.00 90.69 86 SER A N 1
ATOM 680 C CA . SER A 1 86 ? 2.460 0.438 5.389 1.00 90.69 86 SER A CA 1
ATOM 681 C C . SER A 1 86 ? 1.026 0.888 5.697 1.00 90.69 86 SER A C 1
ATOM 683 O O . SER A 1 86 ? 0.566 0.802 6.839 1.00 90.69 86 SER A O 1
ATOM 685 N N . VAL A 1 87 ? 0.263 1.264 4.664 1.00 92.50 87 VAL A N 1
ATOM 686 C CA . VAL A 1 87 ? -1.133 1.708 4.811 1.00 92.50 87 VAL A CA 1
ATOM 687 C C . VAL A 1 87 ? -2.008 0.607 5.412 1.00 92.50 87 VAL A C 1
ATOM 689 O O . VAL A 1 87 ? -2.840 0.880 6.279 1.00 92.50 87 VAL A O 1
ATOM 692 N N . MET A 1 88 ? -1.822 -0.645 4.990 1.00 93.12 88 MET A N 1
ATOM 693 C CA . MET A 1 88 ? -2.589 -1.779 5.506 1.00 93.12 88 MET A CA 1
ATOM 694 C C . MET A 1 88 ? -2.257 -2.084 6.968 1.00 93.12 88 MET A C 1
ATOM 696 O O . MET A 1 88 ? -3.168 -2.373 7.750 1.00 93.12 88 MET A O 1
ATOM 700 N N . ALA A 1 89 ? -0.987 -1.978 7.366 1.00 93.06 89 ALA A N 1
ATOM 701 C CA . ALA A 1 89 ? -0.575 -2.146 8.757 1.00 93.06 89 ALA A CA 1
ATOM 702 C C . ALA A 1 89 ? -1.206 -1.076 9.664 1.00 93.06 89 ALA A C 1
ATOM 704 O O . ALA A 1 89 ? -1.808 -1.409 10.695 1.00 93.06 89 ALA A O 1
ATOM 705 N N . ASP A 1 90 ? -1.153 0.190 9.247 1.00 93.81 90 ASP A N 1
ATOM 706 C CA . ASP A 1 90 ? -1.752 1.311 9.973 1.00 93.81 90 ASP A CA 1
ATOM 707 C C . ASP A 1 90 ? -3.274 1.185 10.057 1.00 93.81 90 ASP A C 1
ATOM 709 O O . ASP A 1 90 ? -3.865 1.311 11.138 1.00 93.81 90 ASP A O 1
ATOM 713 N N . PHE A 1 91 ? -3.922 0.866 8.934 1.00 94.62 91 PHE A N 1
ATOM 714 C CA . PHE A 1 91 ? -5.361 0.638 8.889 1.00 94.62 91 PHE A CA 1
ATOM 715 C C . PHE A 1 91 ? -5.767 -0.481 9.850 1.00 94.62 91 PHE A C 1
ATOM 717 O O . PHE A 1 91 ? -6.686 -0.304 10.655 1.00 94.62 91 PHE A O 1
ATOM 724 N N . HIS A 1 92 ? -5.054 -1.609 9.826 1.00 94.38 92 HIS A N 1
ATOM 725 C CA . HIS A 1 92 ? -5.331 -2.740 10.702 1.00 94.38 92 HIS A CA 1
ATOM 726 C C . HIS A 1 92 ? -5.148 -2.374 12.183 1.00 94.38 92 HIS A C 1
ATOM 728 O O . HIS A 1 92 ? -5.999 -2.705 13.016 1.00 94.38 92 HIS A O 1
ATOM 734 N N . ALA A 1 93 ? -4.092 -1.633 12.532 1.00 94.62 93 ALA A N 1
ATOM 735 C CA . ALA A 1 93 ? -3.863 -1.166 13.897 1.00 94.62 93 ALA A CA 1
ATOM 736 C C . ALA A 1 93 ? -4.986 -0.232 14.385 1.00 94.62 93 ALA A C 1
ATOM 738 O O . ALA A 1 93 ? -5.522 -0.406 15.490 1.00 94.62 93 ALA A O 1
ATOM 739 N N . VAL A 1 94 ? -5.394 0.730 13.552 1.00 96.00 94 VAL A N 1
ATOM 740 C CA . VAL A 1 94 ? -6.480 1.670 13.862 1.00 96.00 94 VAL A CA 1
ATOM 741 C C . VAL A 1 94 ? -7.817 0.940 13.987 1.00 96.00 94 VAL A C 1
ATOM 743 O O . VAL A 1 94 ? -8.545 1.162 14.962 1.00 96.00 94 VAL A O 1
ATOM 746 N N . ALA A 1 95 ? -8.133 0.046 13.049 1.00 95.19 95 ALA A N 1
ATOM 747 C CA . ALA A 1 95 ? -9.358 -0.745 13.051 1.00 95.19 95 ALA A CA 1
ATOM 748 C C . ALA A 1 95 ? -9.443 -1.627 14.302 1.00 95.19 95 ALA A C 1
ATOM 750 O O . ALA A 1 95 ? -10.432 -1.558 15.037 1.00 95.19 95 ALA A O 1
ATOM 751 N N . LYS A 1 96 ? -8.374 -2.367 14.625 1.00 97.12 96 LYS A N 1
ATOM 752 C CA . LYS A 1 96 ? -8.298 -3.214 15.825 1.00 97.12 96 LYS A CA 1
ATOM 753 C C . LYS A 1 96 ? -8.503 -2.404 17.104 1.00 97.12 96 LYS A C 1
ATOM 755 O O . LYS A 1 96 ? -9.248 -2.827 17.994 1.00 97.12 96 LYS A O 1
ATOM 760 N N . LYS A 1 97 ? -7.889 -1.221 17.204 1.00 97.12 97 LYS A N 1
ATOM 761 C CA . LYS A 1 97 ? -8.028 -0.324 18.363 1.00 97.12 97 LYS A CA 1
ATOM 762 C C . LYS A 1 97 ? -9.452 0.213 18.506 1.00 97.12 97 LYS A C 1
ATOM 764 O O . LYS A 1 97 ? -9.990 0.214 19.615 1.00 97.12 97 LYS A O 1
ATOM 769 N N . LYS A 1 98 ? -10.072 0.661 17.408 1.00 97.06 98 LYS A N 1
ATOM 770 C CA . LYS A 1 98 ? -11.461 1.148 17.403 1.00 97.06 98 LYS A CA 1
ATOM 771 C C . LYS A 1 98 ? -12.439 0.032 17.763 1.00 97.06 98 LYS A C 1
ATOM 773 O O . LYS A 1 98 ? -13.259 0.223 18.658 1.00 97.06 98 LYS A O 1
ATOM 778 N N . LEU A 1 99 ? -12.300 -1.137 17.142 1.00 97.00 99 LEU A N 1
ATOM 779 C CA . LEU A 1 99 ? -13.171 -2.282 17.392 1.00 97.00 99 LEU A CA 1
ATOM 780 C C . LEU A 1 99 ? -13.069 -2.754 18.845 1.00 97.00 99 LEU A C 1
ATOM 782 O O . LEU A 1 99 ? -14.085 -2.906 19.512 1.00 97.00 99 LEU A O 1
ATOM 786 N N . SER A 1 100 ? -11.852 -2.875 19.384 1.00 97.12 100 SER A N 1
ATOM 787 C CA . SER A 1 100 ? -11.643 -3.261 20.788 1.00 97.12 100 SER A CA 1
ATOM 788 C C . SER A 1 100 ? -12.302 -2.285 21.768 1.00 97.12 100 SER A C 1
ATOM 790 O O . SER A 1 100 ? -12.847 -2.702 22.788 1.00 97.12 100 SER A O 1
ATOM 792 N N . ARG A 1 101 ? -12.270 -0.977 21.475 1.00 96.69 101 ARG A N 1
ATOM 793 C CA . ARG A 1 101 ? -12.947 0.043 22.294 1.00 96.69 101 ARG A CA 1
ATOM 794 C C . ARG A 1 101 ? -14.464 -0.079 22.213 1.00 96.69 101 ARG A C 1
ATOM 796 O O . ARG A 1 101 ? -15.118 -0.001 23.247 1.00 96.69 101 ARG A O 1
ATOM 803 N N . LEU A 1 102 ? -15.010 -0.286 21.015 1.00 97.19 102 LEU A N 1
ATOM 804 C CA . LEU A 1 102 ? -16.448 -0.468 20.813 1.00 97.19 102 LEU A CA 1
ATOM 805 C C . LEU A 1 102 ? -16.961 -1.717 21.528 1.00 97.19 102 LEU A C 1
ATOM 807 O O . LEU A 1 102 ? -17.954 -1.630 22.242 1.00 97.19 102 LEU A O 1
ATOM 811 N N . VAL A 1 103 ? -16.250 -2.840 21.400 1.00 97.12 103 VAL A N 1
ATOM 812 C CA . VAL A 1 103 ? -16.595 -4.091 22.086 1.00 97.12 103 VAL A CA 1
ATOM 813 C C . VAL A 1 103 ? -16.593 -3.888 23.597 1.00 97.12 103 VAL A C 1
ATOM 815 O O . VAL A 1 103 ? -17.592 -4.196 24.234 1.00 97.12 103 VAL A O 1
ATOM 818 N N . LYS A 1 104 ? -15.530 -3.296 24.162 1.00 97.31 104 LYS A N 1
ATOM 819 C CA . LYS A 1 104 ? -15.447 -3.020 25.608 1.00 97.31 104 LYS A CA 1
ATOM 820 C C . LYS A 1 104 ? -16.566 -2.107 26.101 1.00 97.31 104 LYS A C 1
ATOM 822 O O . LYS A 1 104 ? -17.161 -2.374 27.142 1.00 97.31 104 LYS A O 1
ATOM 827 N N . LYS A 1 105 ? -16.851 -1.031 25.362 1.00 97.06 105 LYS A N 1
ATOM 828 C CA . LYS A 1 105 ? -17.924 -0.097 25.709 1.00 97.06 105 LYS A CA 1
ATOM 829 C C . LYS A 1 105 ? -19.269 -0.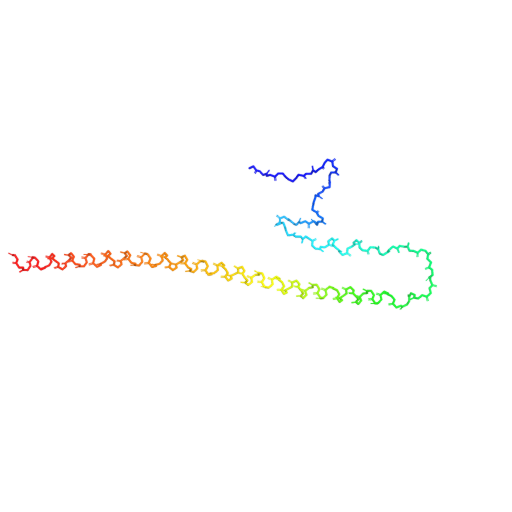820 25.712 1.00 97.06 105 LYS A C 1
ATOM 831 O O . LYS A 1 105 ? -19.989 -0.769 26.701 1.00 97.06 105 LYS A O 1
ATOM 836 N N . ARG A 1 106 ? -19.563 -1.560 24.639 1.00 96.56 106 ARG A N 1
ATOM 837 C CA . ARG A 1 106 ? -20.835 -2.264 24.494 1.00 96.56 106 ARG A CA 1
ATOM 838 C C . ARG A 1 106 ? -21.010 -3.371 25.527 1.00 96.56 106 ARG A C 1
ATOM 840 O O . ARG A 1 106 ? -22.105 -3.528 26.051 1.00 96.56 106 ARG A O 1
ATOM 847 N N . SER A 1 107 ? -19.952 -4.117 25.840 1.00 96.94 107 SER A N 1
ATOM 848 C CA . SER A 1 107 ? -20.010 -5.136 26.888 1.00 96.94 107 SER A CA 1
ATOM 849 C C . SER A 1 107 ? -20.263 -4.522 28.264 1.00 96.94 107 SER A C 1
ATOM 851 O O . SER A 1 107 ? -21.041 -5.081 29.023 1.00 96.94 107 SER A O 1
ATOM 853 N N . SER A 1 108 ? -19.658 -3.367 28.571 1.00 96.75 108 SER A N 1
ATOM 854 C CA . SER A 1 108 ? -19.896 -2.658 29.837 1.00 96.75 108 SER A CA 1
ATOM 855 C C . SER A 1 108 ? -21.348 -2.198 29.956 1.00 96.75 108 SER A C 1
ATOM 857 O O . SER A 1 108 ? -22.001 -2.499 30.947 1.00 96.75 108 SER A O 1
ATOM 859 N N . GLU A 1 109 ? -21.876 -1.549 28.913 1.00 96.88 109 GLU A N 1
ATOM 860 C CA . GLU A 1 109 ? -23.274 -1.095 28.869 1.00 96.88 109 GLU A CA 1
ATOM 861 C C . GLU A 1 109 ? -24.262 -2.256 29.059 1.00 96.88 109 GLU A C 1
ATOM 863 O O . GLU A 1 109 ? -25.252 -2.124 29.772 1.00 96.88 109 GLU A O 1
ATOM 868 N N . LEU A 1 110 ? -24.001 -3.408 28.430 1.00 96.94 110 LEU A N 1
ATOM 869 C CA . LEU A 1 110 ? -24.858 -4.586 28.577 1.00 96.94 110 LEU A CA 1
ATOM 870 C C . LEU A 1 110 ? -24.794 -5.172 29.991 1.00 96.94 110 LEU A C 1
ATOM 872 O O . LEU A 1 110 ? -25.823 -5.579 30.521 1.00 96.94 110 LEU A O 1
ATOM 876 N N . LEU A 1 111 ? -23.611 -5.207 30.609 1.00 96.62 111 LEU A N 1
ATOM 877 C CA . LEU A 1 111 ? -23.459 -5.684 31.984 1.00 96.62 111 LEU A CA 1
ATOM 878 C C . LEU A 1 111 ? -24.201 -4.784 32.977 1.00 96.62 111 LEU A C 1
ATOM 880 O O . LEU A 1 111 ? -24.894 -5.304 33.847 1.00 96.62 111 LEU A O 1
ATOM 884 N N . GLU A 1 112 ? -24.114 -3.463 32.815 1.00 96.38 112 GLU A N 1
ATOM 885 C CA . GLU A 1 112 ? -24.870 -2.500 33.627 1.00 96.38 112 GLU A CA 1
ATOM 886 C C . GLU A 1 112 ? -26.383 -2.694 33.463 1.00 96.38 112 GLU A C 1
ATOM 888 O O . GLU A 1 112 ? -27.100 -2.798 34.454 1.00 96.38 112 GLU A O 1
ATOM 893 N N . GLN A 1 113 ? -26.872 -2.859 32.229 1.00 95.94 113 GLN A N 1
ATOM 894 C CA . GLN A 1 113 ? -28.293 -3.126 31.970 1.00 95.94 113 GLN A CA 1
ATOM 895 C C . GLN A 1 113 ? -28.786 -4.422 32.624 1.00 95.94 113 GLN A C 1
ATOM 897 O O . GLN A 1 113 ? -29.906 -4.469 33.140 1.00 95.94 113 GLN A O 1
ATOM 902 N N . ILE A 1 114 ? -27.968 -5.478 32.598 1.00 96.19 114 ILE A N 1
ATOM 903 C CA . ILE A 1 114 ? -28.291 -6.755 33.244 1.00 96.19 114 ILE A CA 1
ATOM 904 C C . ILE A 1 114 ? -28.332 -6.576 34.764 1.00 96.19 114 ILE A C 1
ATOM 906 O O . ILE A 1 114 ? -29.306 -6.991 35.390 1.00 96.19 114 ILE A O 1
ATOM 910 N N . LEU A 1 115 ? -27.323 -5.926 35.350 1.00 95.12 115 LEU A N 1
ATOM 911 C CA . LEU A 1 115 ? -27.254 -5.663 36.790 1.00 95.12 115 LEU A CA 1
ATOM 912 C C . LEU A 1 115 ? -28.456 -4.847 37.277 1.00 95.12 115 LEU A C 1
ATOM 914 O O . LEU A 1 115 ? -29.110 -5.247 38.239 1.00 95.12 115 LEU A O 1
ATOM 918 N N . ASP A 1 116 ? -28.800 -3.766 36.579 1.00 96.06 116 ASP A N 1
ATOM 919 C CA . ASP A 1 116 ? -29.966 -2.938 36.898 1.00 96.06 116 ASP A CA 1
ATOM 920 C C . ASP A 1 116 ? -31.276 -3.728 36.816 1.00 96.06 116 ASP A C 1
ATOM 922 O O . ASP A 1 116 ? -32.190 -3.523 37.618 1.00 96.06 116 ASP A O 1
ATOM 926 N N . SER A 1 117 ? -31.384 -4.635 35.842 1.00 94.69 117 SER A N 1
ATOM 927 C CA . SER A 1 117 ? -32.572 -5.472 35.658 1.00 94.69 117 SER A CA 1
ATOM 928 C C . SER A 1 117 ? -32.713 -6.522 36.761 1.00 94.69 117 SER A C 1
ATOM 930 O O . SER A 1 117 ? -33.822 -6.754 37.240 1.00 94.69 117 SER A O 1
ATOM 932 N N . GLU A 1 118 ? -31.611 -7.144 37.184 1.00 94.19 118 GLU A N 1
ATOM 933 C CA . GLU A 1 118 ? -31.603 -8.142 38.260 1.00 94.19 118 GLU A CA 1
ATOM 934 C C . GLU A 1 118 ? -31.825 -7.506 39.639 1.00 94.19 118 GLU A C 1
ATOM 936 O O . GLU A 1 118 ? -32.590 -8.037 40.444 1.00 94.19 118 GLU A O 1
ATOM 941 N N . LEU A 1 119 ? -31.241 -6.331 39.902 1.00 91.88 119 LEU A N 1
ATOM 942 C CA . LEU A 1 119 ? -31.480 -5.585 41.142 1.00 91.88 119 LEU A CA 1
ATOM 943 C C . LEU A 1 119 ? -32.950 -5.174 41.286 1.00 91.88 119 LEU A C 1
ATOM 945 O O . LEU A 1 119 ? -33.517 -5.320 42.363 1.00 91.88 119 LEU A O 1
ATOM 949 N N . LYS A 1 120 ? -33.593 -4.728 40.199 1.00 91.88 120 LYS A N 1
ATOM 950 C CA . LYS A 1 120 ? -35.031 -4.400 40.195 1.00 91.88 120 LYS A CA 1
ATOM 951 C C . LYS A 1 120 ? -35.942 -5.614 40.363 1.00 91.88 120 LYS A C 1
ATOM 953 O O . LYS A 1 120 ? -37.094 -5.445 40.740 1.00 91.88 120 LYS A O 1
ATOM 958 N N . ARG A 1 121 ? -35.474 -6.815 40.013 1.00 89.19 121 ARG A N 1
ATOM 959 C CA . ARG A 1 121 ? -36.259 -8.049 40.147 1.00 89.19 121 ARG A CA 1
ATOM 960 C C . ARG A 1 121 ? -36.205 -8.615 41.568 1.00 89.19 121 ARG A C 1
ATOM 962 O O . ARG A 1 121 ? -37.168 -9.246 41.989 1.00 89.19 121 ARG A O 1
ATOM 969 N N . ASN A 1 122 ? -35.090 -8.408 42.270 1.00 82.69 122 ASN A N 1
ATOM 970 C CA . ASN A 1 122 ? -34.800 -9.045 43.558 1.00 82.69 122 ASN A CA 1
ATOM 971 C C . ASN A 1 122 ? -34.884 -8.102 44.776 1.00 82.69 122 ASN A C 1
ATOM 973 O O . ASN A 1 122 ? -34.674 -8.570 45.895 1.00 82.69 122 ASN A O 1
ATOM 977 N N . GLY A 1 123 ? -35.138 -6.805 44.575 1.00 68.81 123 GLY A N 1
ATOM 978 C CA . GLY A 1 123 ? -35.390 -5.816 45.633 1.00 68.81 123 GLY A CA 1
ATOM 979 C C . GLY A 1 123 ? -36.859 -5.436 45.713 1.00 68.81 123 GLY A C 1
ATOM 980 O O . GLY A 1 123 ? -37.330 -5.220 46.850 1.00 68.81 123 GLY A O 1
#

Secondary structure (DSSP, 8-state):
--------TT---SSSS-B-TTS-B-GGGGSS-----------S-TTTHHHHHHHHHHHHHHHHHHHHHHHHHHHHHHHHHHHHHHHHHHHHHHHHHHHHHHHHHHHHHHHHHHHHHHHHHH-

Sequence (123 aa):
MTDENRKDSNGKSSHPFSVDEQGIPILNDVVDDWQPGRTDNDLADQSREPADHAELRKTVRDRLKDELEEELGQLIEQAVEQTLSSVMADFHAVAKKKLSRLVKKRSSELLEQILDSELKRNG

Radius of gyration: 34.21 Å; chains: 1; bounding box: 77×43×96 Å

pLDDT: mean 73.49, std 21.09, range [37.56, 97.31]

Foldseek 3Di:
DDDDQDQDPVRDRPDPFDADPVRHGPPPVVPPPDDDDDDPDDDDPPPCVVVVVVVVVVVVVVVVVVVVVVVVVVVVVVVCVVVVVVVVVVVVVVVVVVVVVVVVVVVVVVVVVVVVVVVVVPD

Organism: NCBI:txid1918948